Protein AF-F2NUD3-F1 (afdb_monomer_lite)

Organism: Treponema succinifaciens (strain ATCC 33096 / DSM 2489 / 6091) (NCBI:txid869209)

Secondary structure (DSSP, 8-state):
-----------------SEEEE-SSS-EEEEEE-SSTT--EEEEEE-TTEEEESEEEEEE-TTS-EE------SS-EEEEEEE-TTS-EEEEE-SHHHHHHHHHHHHHHHHIIIII-TT--TT-S-TTTTSTTSHHHHHHHHHHHHTTT---HHHHHTSHHHHHHHHHHHH--

pLDDT: mean 72.57, std 17.34, range [24.22, 93.19]

Sequence (173 aa):
MTVVLRMNIEFVVYVAFKGVINDTDDYVILRLEDREADYNLHNVVIAPHSKLRGKFDGAIFKDGTIVKVSAHAPAWVSFKLWRNKKGEVEYRITDIVSRVVDVTCNMIKYIENNIWDKNKDYSKVYLNQNLPGAELESWWESAMKDLKNSLDWKKSFKLENQKQLREKLAKTL

Structure (mmCIF, N/CA/C/O backbone):
data_AF-F2NUD3-F1
#
_entry.id   AF-F2NUD3-F1
#
loop_
_atom_site.group_PDB
_atom_site.id
_atom_site.type_symbol
_atom_site.label_atom_id
_atom_site.label_alt_id
_atom_site.label_comp_id
_atom_site.label_asym_id
_atom_site.label_entity_id
_atom_site.label_seq_id
_atom_site.pdbx_PDB_ins_code
_atom_site.Cartn_x
_atom_site.Cartn_y
_atom_site.Cartn_z
_atom_site.occupancy
_atom_site.B_iso_or_equiv
_atom_site.auth_seq_id
_atom_site.auth_comp_id
_atom_site.auth_asym_id
_atom_site.auth_atom_id
_atom_site.pdbx_PDB_model_num
ATOM 1 N N . MET A 1 1 ? -5.093 -1.596 26.817 1.00 27.14 1 MET A N 1
ATOM 2 C CA . MET A 1 1 ? -5.418 -2.830 26.073 1.00 27.14 1 MET A CA 1
ATOM 3 C C . MET A 1 1 ? -4.300 -3.030 25.065 1.00 27.14 1 MET A C 1
ATOM 5 O O . MET A 1 1 ? -4.164 -2.209 24.169 1.00 27.14 1 MET A O 1
ATOM 9 N N . THR A 1 2 ? -3.419 -3.997 25.304 1.00 24.22 2 THR A N 1
ATOM 10 C CA . THR A 1 2 ? -2.205 -4.212 24.504 1.00 24.22 2 THR A CA 1
ATOM 11 C C . THR A 1 2 ? -2.593 -4.917 23.211 1.00 24.22 2 THR A C 1
ATOM 13 O O . THR A 1 2 ? -3.036 -6.064 23.245 1.00 24.22 2 THR A O 1
ATOM 16 N N . VAL A 1 3 ? -2.496 -4.220 22.079 1.00 28.83 3 VAL A N 1
ATOM 17 C CA . VAL A 1 3 ? -2.691 -4.833 20.762 1.00 28.83 3 VAL A CA 1
ATOM 18 C C . VAL A 1 3 ? -1.429 -5.634 20.461 1.00 28.83 3 VAL A C 1
ATOM 20 O O . VAL A 1 3 ? -0.392 -5.072 20.134 1.00 28.83 3 VAL A O 1
ATOM 23 N N . VAL A 1 4 ? -1.502 -6.952 20.636 1.00 31.88 4 VAL A N 1
ATOM 24 C CA . VAL A 1 4 ? -0.452 -7.871 20.189 1.00 31.88 4 VAL A CA 1
ATOM 25 C C . VAL A 1 4 ? -0.584 -7.988 18.671 1.00 31.88 4 VAL A C 1
ATOM 27 O O . VAL A 1 4 ? -1.408 -8.756 18.172 1.00 31.88 4 VAL A O 1
ATOM 30 N N . LEU A 1 5 ? 0.187 -7.183 17.937 1.00 39.41 5 LEU A N 1
ATOM 31 C CA . LEU A 1 5 ? 0.298 -7.264 16.482 1.00 39.41 5 LEU A CA 1
ATOM 32 C C . LEU A 1 5 ? 0.986 -8.583 16.120 1.00 39.41 5 LEU A C 1
ATOM 34 O O . LEU A 1 5 ? 2.205 -8.708 16.170 1.00 39.41 5 LEU A O 1
ATOM 38 N N . ARG A 1 6 ? 0.203 -9.601 15.758 1.00 39.28 6 ARG A N 1
ATOM 39 C CA . ARG A 1 6 ? 0.742 -10.780 15.074 1.00 39.28 6 ARG A CA 1
ATOM 40 C C . ARG A 1 6 ? 0.977 -10.393 13.615 1.00 39.28 6 ARG A C 1
ATOM 42 O O . ARG A 1 6 ? 0.096 -10.565 12.779 1.00 39.28 6 ARG A O 1
ATOM 49 N N . MET A 1 7 ? 2.144 -9.804 13.355 1.00 46.09 7 MET A N 1
ATOM 50 C CA . MET A 1 7 ? 2.641 -9.426 12.031 1.00 46.09 7 MET A CA 1
ATOM 51 C C . MET A 1 7 ? 2.902 -10.687 11.201 1.00 46.09 7 MET A C 1
ATOM 53 O O . MET A 1 7 ? 4.022 -11.189 11.131 1.00 46.09 7 MET A O 1
ATOM 57 N N . ASN A 1 8 ? 1.845 -11.225 10.599 1.00 44.19 8 ASN A N 1
ATOM 58 C CA . ASN A 1 8 ? 1.951 -12.294 9.622 1.00 44.19 8 ASN A CA 1
ATOM 59 C C . ASN A 1 8 ? 1.666 -11.739 8.227 1.00 44.19 8 ASN A C 1
ATOM 61 O O . ASN A 1 8 ? 0.515 -11.486 7.878 1.00 44.19 8 ASN A O 1
ATOM 65 N N . ILE A 1 9 ? 2.760 -11.631 7.468 1.00 43.78 9 ILE A N 1
ATOM 66 C CA . ILE A 1 9 ? 2.979 -12.046 6.071 1.00 43.78 9 ILE A CA 1
ATOM 67 C C . ILE A 1 9 ? 3.812 -10.981 5.342 1.00 43.78 9 ILE A C 1
ATOM 69 O O . ILE A 1 9 ? 3.352 -9.884 5.038 1.00 43.78 9 ILE A O 1
ATOM 73 N N . GLU A 1 10 ? 5.064 -11.352 5.070 1.00 38.94 10 GLU A N 1
ATOM 74 C CA . GLU A 1 10 ? 6.017 -10.618 4.243 1.00 38.94 10 GLU A CA 1
ATOM 75 C C . GLU A 1 10 ? 5.819 -11.000 2.770 1.00 38.94 10 GLU A C 1
ATOM 77 O O . GLU A 1 10 ? 5.899 -12.173 2.405 1.00 38.94 10 GLU A O 1
ATOM 82 N N . PHE A 1 11 ? 5.627 -10.002 1.910 1.00 33.34 11 PHE A N 1
ATOM 83 C CA . PHE A 1 11 ? 5.899 -10.123 0.481 1.00 33.34 11 PHE A CA 1
ATOM 84 C C . PHE A 1 11 ? 6.871 -9.012 0.093 1.00 33.34 11 PHE A C 1
ATOM 86 O O . PHE A 1 11 ? 6.583 -7.828 0.248 1.00 33.34 11 PHE A O 1
ATOM 93 N N . VAL A 1 12 ? 8.056 -9.408 -0.360 1.00 34.00 12 VAL A N 1
ATOM 94 C CA . VAL A 1 12 ? 9.146 -8.508 -0.748 1.00 34.00 12 VAL A CA 1
ATOM 95 C C . VAL A 1 12 ? 9.088 -8.300 -2.255 1.00 34.00 12 VAL A C 1
ATOM 97 O O . VAL A 1 12 ? 8.836 -9.263 -2.970 1.00 34.00 12 VAL A O 1
ATOM 100 N N . VAL A 1 13 ? 9.311 -7.066 -2.722 1.00 35.38 13 VAL A N 1
ATOM 101 C CA . VAL A 1 13 ? 10.202 -6.660 -3.839 1.00 35.38 13 VAL A CA 1
ATOM 102 C C . VAL A 1 13 ? 10.049 -5.126 -4.034 1.00 35.38 13 VAL A C 1
ATOM 104 O O . VAL A 1 13 ? 9.126 -4.495 -3.523 1.00 35.38 13 VAL A O 1
ATOM 107 N N . TYR A 1 14 ? 11.042 -4.499 -4.660 1.00 34.09 14 TYR A N 1
ATOM 108 C CA . TYR A 1 14 ? 11.277 -3.050 -4.711 1.00 34.09 14 TYR A CA 1
ATOM 109 C C . TYR A 1 14 ? 10.939 -2.447 -6.078 1.00 34.09 14 TYR A C 1
ATOM 111 O O . TYR A 1 14 ? 11.510 -2.947 -7.048 1.00 34.09 14 TYR A O 1
ATOM 119 N N . VAL A 1 15 ? 10.143 -1.371 -6.212 1.00 41.97 15 VAL A N 1
ATOM 120 C CA . VAL A 1 15 ? 10.038 -0.646 -7.502 1.00 41.97 15 VAL A CA 1
ATOM 121 C C . VAL A 1 15 ? 9.584 0.818 -7.427 1.00 41.97 15 VAL A C 1
ATOM 123 O O . VAL A 1 15 ? 8.602 1.152 -6.781 1.00 41.97 15 VAL A O 1
ATOM 126 N N . ALA A 1 16 ? 10.238 1.664 -8.229 1.00 44.19 16 ALA A N 1
ATOM 127 C CA . ALA A 1 16 ? 9.978 3.086 -8.423 1.00 44.19 16 ALA A CA 1
ATOM 128 C C . ALA A 1 16 ? 9.016 3.423 -9.581 1.00 44.19 16 ALA A C 1
ATOM 130 O O . ALA A 1 16 ? 9.494 3.401 -10.703 1.00 44.19 16 ALA A O 1
ATOM 131 N N . PHE A 1 17 ? 7.763 3.877 -9.360 1.00 58.34 17 PHE A N 1
ATOM 132 C CA . PHE A 1 17 ? 6.972 4.607 -10.389 1.00 58.34 17 PHE A CA 1
ATOM 133 C C . PHE A 1 17 ? 5.894 5.569 -9.837 1.00 58.34 17 PHE A C 1
ATOM 135 O O . PHE A 1 17 ? 5.515 5.505 -8.680 1.00 58.34 17 PHE A O 1
ATOM 142 N N . LYS A 1 18 ? 5.432 6.504 -10.687 1.00 63.59 18 LYS A N 1
ATOM 143 C CA . LYS A 1 18 ? 4.920 7.857 -10.360 1.00 63.59 18 LYS A CA 1
ATOM 144 C C . LYS A 1 18 ? 3.554 7.975 -9.644 1.00 63.59 18 LYS A C 1
ATOM 146 O O . LYS A 1 18 ? 3.209 9.088 -9.230 1.00 63.59 18 LYS A O 1
ATOM 151 N N . GLY A 1 19 ? 2.767 6.910 -9.495 1.00 77.75 19 GLY A N 1
ATOM 152 C CA . GLY A 1 19 ? 1.477 6.976 -8.798 1.00 77.75 19 GLY A CA 1
ATOM 153 C C . GLY A 1 19 ? 0.779 5.634 -8.597 1.00 77.75 19 GLY A C 1
ATOM 154 O O . GLY A 1 19 ? 1.167 4.614 -9.163 1.00 77.75 19 GLY A O 1
ATOM 155 N N . VAL A 1 20 ? -0.286 5.651 -7.797 1.00 85.19 20 VAL A N 1
ATOM 156 C CA . VAL A 1 20 ? -1.021 4.464 -7.356 1.00 85.19 20 VAL A CA 1
ATOM 157 C C . VAL A 1 20 ? -2.538 4.672 -7.373 1.00 85.19 20 VAL A C 1
ATOM 159 O O . VAL A 1 20 ? -3.026 5.788 -7.173 1.00 85.19 20 VAL A O 1
ATOM 162 N N . ILE A 1 21 ? -3.282 3.592 -7.615 1.00 87.81 21 ILE A N 1
ATOM 163 C CA . ILE A 1 21 ? -4.745 3.515 -7.548 1.00 87.81 21 ILE A CA 1
ATOM 164 C C . ILE A 1 21 ? -5.131 2.453 -6.514 1.00 87.81 21 ILE A C 1
ATOM 166 O O . ILE A 1 21 ? -4.715 1.298 -6.613 1.00 87.81 21 ILE A O 1
ATOM 170 N N . ASN A 1 22 ? -5.921 2.857 -5.519 1.00 89.69 22 ASN A N 1
ATOM 171 C CA . ASN A 1 22 ? -6.486 1.950 -4.529 1.00 89.69 22 ASN A CA 1
ATOM 172 C C . ASN A 1 22 ? -7.790 1.341 -5.064 1.00 89.69 22 ASN A C 1
ATOM 174 O O . ASN A 1 22 ? -8.848 1.935 -4.889 1.00 89.69 22 ASN A O 1
ATOM 178 N N . ASP A 1 23 ? -7.735 0.154 -5.665 1.00 88.50 23 ASP A N 1
ATOM 179 C CA . ASP A 1 23 ? -8.923 -0.591 -6.122 1.00 88.50 23 ASP A CA 1
ATOM 180 C C . ASP A 1 23 ? -9.577 -1.426 -5.007 1.00 88.50 23 ASP A C 1
ATOM 182 O O . ASP A 1 23 ? -10.490 -2.224 -5.247 1.00 88.50 23 ASP A O 1
ATOM 186 N N . THR A 1 24 ? -9.108 -1.265 -3.772 1.00 87.00 24 THR A N 1
ATOM 187 C CA . THR A 1 24 ? -9.740 -1.854 -2.595 1.00 87.00 24 THR A CA 1
ATOM 188 C C . THR A 1 24 ? -11.071 -1.163 -2.316 1.00 87.00 24 THR A C 1
ATOM 190 O O . THR A 1 24 ? -11.178 0.058 -2.418 1.00 87.00 24 THR A O 1
ATOM 193 N N . ASP A 1 25 ? -12.067 -1.934 -1.876 1.00 89.25 25 ASP A N 1
ATOM 194 C CA . ASP A 1 25 ? -13.390 -1.423 -1.478 1.00 89.25 25 ASP A CA 1
ATOM 195 C C . ASP A 1 25 ? -13.357 -0.729 -0.089 1.00 89.25 25 ASP A C 1
ATOM 197 O O . ASP A 1 25 ? -14.389 -0.415 0.501 1.00 89.25 25 ASP A O 1
ATOM 201 N N . ASP A 1 26 ? -12.156 -0.488 0.443 1.00 90.25 26 ASP A N 1
ATOM 202 C CA . ASP A 1 26 ? -11.865 0.087 1.753 1.00 90.25 26 ASP A CA 1
ATOM 203 C C . ASP A 1 26 ? -10.769 1.161 1.645 1.00 90.25 26 ASP A C 1
ATOM 205 O O . ASP A 1 26 ? -9.998 1.229 0.681 1.00 90.25 26 ASP A O 1
ATOM 209 N N . TYR A 1 27 ? -10.712 2.021 2.664 1.00 91.00 27 TYR A N 1
ATOM 210 C CA . TYR A 1 27 ? -9.576 2.917 2.856 1.00 91.00 27 TYR A CA 1
ATOM 211 C C . TYR A 1 27 ? -8.310 2.086 3.077 1.00 91.00 27 TYR A C 1
ATOM 213 O O . TYR A 1 27 ? -8.372 1.018 3.686 1.00 91.00 27 TYR A O 1
ATOM 221 N N . VAL A 1 28 ? -7.171 2.600 2.621 1.00 89.81 28 VAL A N 1
ATOM 222 C CA . VAL A 1 28 ? -5.846 2.035 2.908 1.00 89.81 28 VAL A CA 1
ATOM 223 C C . VAL A 1 28 ? -4.878 3.142 3.292 1.00 89.81 28 VAL A C 1
ATOM 225 O O . VAL A 1 28 ? -5.076 4.304 2.924 1.00 89.81 28 VAL A O 1
ATOM 228 N N . ILE A 1 29 ? -3.842 2.797 4.049 1.00 89.44 29 ILE A N 1
ATOM 229 C CA . ILE A 1 29 ? -2.698 3.692 4.255 1.00 89.44 29 ILE A CA 1
ATOM 230 C C . ILE A 1 29 ? -1.659 3.305 3.219 1.00 89.44 29 ILE A C 1
ATOM 232 O O . ILE A 1 29 ? -1.288 2.143 3.152 1.00 89.44 29 ILE A O 1
ATOM 236 N N . LEU A 1 30 ? -1.190 4.250 2.421 1.00 87.94 30 LEU A N 1
ATOM 237 C CA . LEU A 1 30 ? -0.092 4.052 1.485 1.00 87.94 30 LEU A CA 1
ATOM 238 C C . LEU A 1 30 ? 1.188 4.607 2.096 1.00 87.94 30 LEU A C 1
ATOM 240 O O . LEU A 1 30 ? 1.161 5.698 2.664 1.00 87.94 30 LEU A O 1
ATOM 244 N N . ARG A 1 31 ? 2.303 3.906 1.914 1.00 87.06 31 ARG A N 1
ATOM 245 C CA . ARG A 1 31 ? 3.641 4.470 2.063 1.00 87.06 31 ARG A CA 1
ATOM 246 C C . ARG A 1 31 ? 4.101 4.949 0.702 1.00 87.06 31 ARG A C 1
ATOM 248 O O . ARG A 1 31 ? 4.254 4.149 -0.222 1.00 87.06 31 ARG A O 1
ATOM 255 N N . LEU A 1 32 ? 4.238 6.262 0.577 1.00 79.62 32 LEU A N 1
ATOM 256 C CA . LEU A 1 32 ? 4.625 6.923 -0.658 1.00 79.62 32 LEU A CA 1
ATOM 257 C C . LEU A 1 32 ? 5.933 7.671 -0.461 1.00 79.62 32 LEU A C 1
ATOM 259 O O . LEU A 1 32 ? 6.067 8.424 0.496 1.00 79.62 32 LEU A O 1
ATOM 263 N N . GLU A 1 33 ? 6.864 7.497 -1.384 1.00 74.94 33 GLU A N 1
ATOM 264 C CA . GLU A 1 33 ? 8.066 8.319 -1.478 1.00 74.94 33 GLU A CA 1
ATOM 265 C C . GLU A 1 33 ? 7.767 9.532 -2.375 1.00 74.94 33 GLU A C 1
ATOM 267 O O . GLU A 1 33 ? 7.185 9.397 -3.467 1.00 74.94 33 GLU A O 1
ATOM 272 N N . ASP A 1 34 ? 8.111 10.728 -1.891 1.00 68.56 34 ASP A N 1
ATOM 273 C CA . ASP A 1 34 ? 8.056 11.942 -2.700 1.00 68.56 34 ASP A CA 1
ATOM 274 C C . ASP A 1 34 ? 9.239 12.029 -3.680 1.00 68.56 34 ASP A C 1
ATOM 276 O O . ASP A 1 34 ? 10.191 11.256 -3.645 1.00 68.56 34 ASP A O 1
ATOM 280 N N . ARG A 1 35 ? 9.137 12.926 -4.663 1.00 60.88 35 ARG A N 1
ATOM 281 C CA . ARG A 1 35 ? 10.157 13.082 -5.714 1.00 60.88 35 ARG A CA 1
ATOM 282 C C . ARG A 1 35 ? 11.237 14.106 -5.332 1.00 60.88 35 ARG A C 1
ATOM 284 O O . ARG A 1 35 ? 12.004 14.516 -6.200 1.00 60.88 35 ARG A O 1
ATOM 291 N N . GLU A 1 36 ? 11.254 14.579 -4.086 1.00 60.28 36 GLU A N 1
ATOM 292 C CA . GLU A 1 36 ? 12.198 15.603 -3.627 1.00 60.28 36 GLU A CA 1
ATOM 293 C C . GLU A 1 36 ? 13.584 14.983 -3.376 1.00 60.28 36 GLU A C 1
ATOM 295 O O . GLU A 1 36 ? 13.724 13.770 -3.220 1.00 60.28 36 GLU A O 1
ATOM 300 N N . ALA A 1 37 ? 14.633 15.813 -3.387 1.00 46.47 37 ALA A N 1
ATOM 301 C CA . ALA A 1 37 ? 16.025 15.358 -3.288 1.00 46.47 37 ALA A CA 1
ATOM 302 C C . ALA A 1 37 ? 16.338 14.598 -1.983 1.00 46.47 37 ALA A C 1
ATOM 304 O O . ALA A 1 37 ? 17.301 13.833 -1.941 1.00 46.47 37 ALA A O 1
ATOM 305 N N . ASP A 1 38 ? 15.500 14.781 -0.962 1.00 57.41 38 ASP A N 1
ATOM 306 C CA . ASP A 1 38 ? 15.677 14.222 0.376 1.00 57.41 38 ASP A CA 1
ATOM 307 C C . ASP A 1 38 ? 14.981 12.861 0.572 1.00 57.41 38 ASP A C 1
ATOM 309 O O . ASP A 1 38 ? 15.079 12.296 1.657 1.00 57.41 38 ASP A O 1
ATOM 313 N N . TYR A 1 39 ? 14.316 12.310 -0.458 1.00 58.09 39 TYR A N 1
ATOM 314 C CA . TYR A 1 39 ? 13.698 10.972 -0.437 1.00 58.09 39 TYR A CA 1
ATOM 315 C C . TYR A 1 39 ? 12.821 10.721 0.808 1.00 58.09 39 TYR A C 1
ATOM 317 O O . TYR A 1 39 ? 13.081 9.813 1.603 1.00 58.09 39 TYR A O 1
ATOM 325 N N . ASN A 1 40 ? 11.761 11.515 0.999 1.00 72.25 40 ASN A N 1
ATOM 326 C CA . ASN A 1 40 ? 10.915 11.386 2.187 1.00 72.25 40 ASN A CA 1
ATOM 327 C C . ASN A 1 40 ? 9.776 10.378 1.974 1.00 72.25 40 ASN A C 1
ATOM 329 O O . ASN A 1 40 ? 9.006 10.469 1.015 1.00 72.25 40 ASN A O 1
ATOM 333 N N . LEU A 1 41 ? 9.639 9.431 2.911 1.00 80.25 41 LEU A N 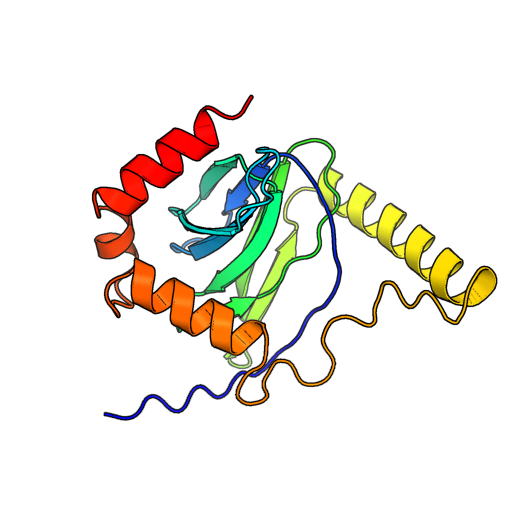1
ATOM 334 C CA . LEU A 1 41 ? 8.525 8.480 2.961 1.00 80.25 41 LEU A CA 1
ATOM 335 C C . LEU A 1 41 ? 7.361 9.063 3.766 1.00 80.25 41 LEU A C 1
ATOM 337 O O . LEU A 1 41 ? 7.528 9.579 4.869 1.00 80.25 41 LEU A O 1
ATOM 341 N N . HIS A 1 42 ? 6.160 8.923 3.224 1.00 86.19 42 HIS A N 1
ATOM 342 C CA . HIS A 1 42 ? 4.939 9.505 3.756 1.00 86.19 42 HIS A CA 1
ATOM 343 C C . HIS A 1 42 ? 3.847 8.452 3.919 1.00 86.19 42 HIS A C 1
ATOM 345 O O . HIS A 1 42 ? 3.587 7.684 2.994 1.00 86.19 42 HIS A O 1
ATOM 351 N N . ASN A 1 43 ? 3.157 8.464 5.064 1.00 90.06 43 ASN A N 1
ATOM 352 C CA . ASN A 1 43 ? 1.979 7.631 5.301 1.00 90.06 43 ASN A CA 1
ATOM 353 C C . ASN A 1 43 ? 0.714 8.407 4.960 1.00 90.06 43 ASN A C 1
ATOM 355 O O . ASN A 1 43 ? 0.369 9.395 5.617 1.00 90.06 43 ASN A O 1
ATOM 359 N N . VAL A 1 44 ? 0.005 7.952 3.935 1.00 91.19 44 VAL A N 1
ATOM 360 C CA . VAL A 1 44 ? -1.139 8.676 3.396 1.00 91.19 44 VAL A CA 1
ATOM 361 C C . VAL A 1 44 ? -2.366 7.798 3.378 1.00 91.19 44 VAL A C 1
ATOM 363 O O . VAL A 1 44 ? -2.391 6.762 2.720 1.00 91.19 44 VAL A O 1
ATOM 366 N N . VAL A 1 45 ? -3.424 8.242 4.048 1.00 91.94 45 VAL A N 1
ATOM 367 C CA . VAL A 1 45 ? -4.724 7.590 3.924 1.00 91.94 45 VAL A CA 1
ATOM 368 C C . VAL A 1 45 ? -5.326 7.946 2.573 1.00 91.94 45 VAL A C 1
ATOM 370 O O . VAL A 1 45 ? -5.524 9.128 2.261 1.00 91.94 45 VAL A O 1
ATOM 373 N N . ILE A 1 46 ? -5.674 6.923 1.801 1.00 91.12 46 ILE A N 1
ATOM 374 C CA . ILE A 1 46 ? -6.368 7.046 0.523 1.00 91.12 46 ILE A CA 1
ATOM 375 C C . ILE A 1 46 ? -7.745 6.385 0.607 1.00 91.12 46 ILE A C 1
ATOM 377 O O . ILE A 1 46 ? -7.938 5.372 1.280 1.00 91.12 46 ILE A O 1
ATOM 381 N N . ALA A 1 47 ? -8.723 6.994 -0.058 1.00 92.81 47 ALA A N 1
ATOM 382 C CA . ALA A 1 47 ? -10.077 6.467 -0.138 1.00 92.81 47 ALA A CA 1
ATOM 383 C C . ALA A 1 47 ? -10.170 5.263 -1.100 1.00 92.81 47 ALA A C 1
ATOM 385 O O . ALA A 1 47 ? -9.283 5.086 -1.944 1.00 92.81 47 ALA A O 1
ATOM 386 N N . PRO A 1 48 ? -11.235 4.445 -0.993 1.00 93.12 48 PRO A N 1
ATOM 387 C CA . PRO A 1 48 ? -11.568 3.443 -2.003 1.00 93.12 48 PRO A CA 1
ATOM 388 C C . PRO A 1 48 ? -11.624 4.052 -3.408 1.00 93.12 48 PRO A C 1
ATOM 390 O O . PRO A 1 48 ? -12.045 5.203 -3.576 1.00 93.12 48 PRO A O 1
ATOM 393 N N . HIS A 1 49 ? -11.199 3.286 -4.409 1.00 90.81 49 HIS A N 1
ATOM 394 C CA . HIS A 1 49 ? -11.232 3.619 -5.843 1.00 90.81 49 HIS A CA 1
ATOM 395 C C . HIS A 1 49 ? -10.635 4.988 -6.196 1.00 90.81 49 HIS A C 1
ATOM 397 O O . HIS A 1 49 ? -11.051 5.653 -7.146 1.00 90.81 49 HIS A O 1
ATOM 403 N N . SER A 1 50 ? -9.668 5.438 -5.398 1.00 90.25 50 SER A N 1
ATOM 404 C CA . SER A 1 50 ? -9.034 6.744 -5.544 1.00 90.25 50 SER A CA 1
ATOM 405 C C . SER A 1 50 ? -7.586 6.597 -5.987 1.00 90.25 50 SER A C 1
ATOM 407 O O . SER A 1 50 ? -6.931 5.592 -5.715 1.00 90.25 50 SER A O 1
ATOM 409 N N . LYS A 1 51 ? -7.078 7.634 -6.656 1.00 88.50 51 LYS A N 1
ATOM 410 C CA . LYS A 1 51 ? -5.703 7.693 -7.158 1.00 88.50 51 LYS A CA 1
ATOM 411 C C . LYS A 1 51 ? -4.879 8.736 -6.414 1.00 88.50 51 LYS A C 1
ATOM 413 O O . LYS A 1 51 ? -5.391 9.807 -6.087 1.00 88.50 51 LYS A O 1
ATOM 418 N N . LEU A 1 52 ? -3.602 8.445 -6.196 1.00 86.12 52 LEU A N 1
ATOM 419 C CA . LEU A 1 52 ? -2.646 9.355 -5.571 1.00 86.12 52 LEU A CA 1
ATOM 420 C C . LEU A 1 52 ? -1.277 9.226 -6.238 1.00 86.12 52 LEU A C 1
ATOM 422 O O . LEU A 1 52 ? -0.834 8.127 -6.554 1.00 86.12 52 LEU A O 1
ATOM 426 N N . ARG A 1 53 ? -0.616 10.355 -6.489 1.00 80.88 53 ARG A N 1
ATOM 427 C CA . ARG A 1 53 ? 0.753 10.363 -7.015 1.00 80.88 53 ARG A CA 1
ATOM 428 C C . ARG A 1 53 ? 1.765 10.168 -5.897 1.00 80.88 53 ARG A C 1
ATOM 430 O O . ARG A 1 53 ? 1.503 10.538 -4.759 1.00 80.88 53 ARG A O 1
ATOM 437 N N . GLY A 1 54 ? 2.913 9.613 -6.252 1.00 72.44 54 GLY A N 1
ATOM 438 C CA . GLY A 1 54 ? 3.960 9.221 -5.317 1.00 72.44 54 GLY A CA 1
ATOM 439 C C . GLY A 1 54 ? 4.473 7.834 -5.665 1.00 72.44 54 GLY A C 1
ATOM 440 O O . GLY A 1 54 ? 3.735 7.020 -6.226 1.00 72.44 54 GLY A O 1
ATOM 441 N N . LYS A 1 55 ? 5.747 7.583 -5.372 1.00 75.94 55 LYS A N 1
ATOM 44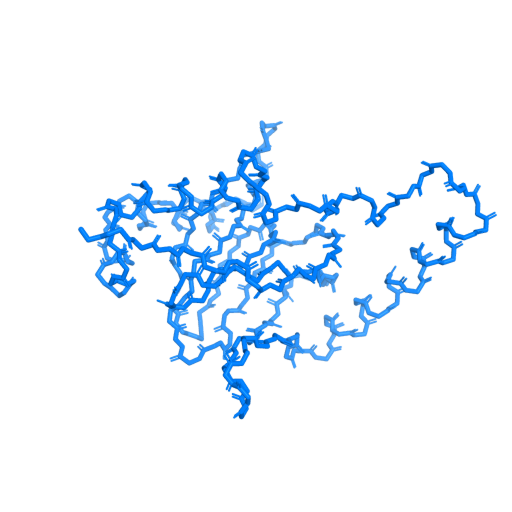2 C CA . LYS A 1 55 ? 6.334 6.258 -5.564 1.00 75.94 55 LYS A CA 1
ATOM 443 C C . LYS A 1 55 ? 5.795 5.328 -4.492 1.00 75.94 55 LYS A C 1
ATOM 445 O O . LYS A 1 55 ? 6.000 5.561 -3.306 1.00 75.94 55 LYS A O 1
ATOM 450 N N . PHE A 1 56 ? 5.048 4.323 -4.919 1.00 76.81 56 PHE A N 1
ATOM 451 C CA . PHE A 1 56 ? 4.372 3.399 -4.023 1.00 76.81 56 PHE A CA 1
ATOM 452 C C . PHE A 1 56 ? 5.346 2.368 -3.453 1.00 76.81 56 PHE A C 1
ATOM 454 O O . PHE A 1 56 ? 5.895 1.575 -4.208 1.00 76.81 56 PHE A O 1
ATOM 461 N N . ASP A 1 57 ? 5.546 2.390 -2.133 1.00 76.44 57 ASP A N 1
ATOM 462 C CA . ASP A 1 57 ? 6.410 1.435 -1.424 1.00 76.44 57 ASP A CA 1
ATOM 463 C C . ASP A 1 57 ? 5.603 0.321 -0.738 1.00 76.44 57 ASP A C 1
ATOM 465 O O . ASP A 1 57 ? 6.066 -0.810 -0.615 1.00 76.44 57 ASP A O 1
ATOM 469 N N . GLY A 1 58 ? 4.363 0.599 -0.329 1.00 80.06 58 GLY A N 1
ATOM 470 C CA . GLY A 1 58 ? 3.481 -0.408 0.254 1.00 80.06 58 GLY A CA 1
ATOM 471 C C . GLY A 1 58 ? 2.181 0.166 0.797 1.00 80.06 58 GLY A C 1
ATOM 472 O O . GLY A 1 58 ? 1.972 1.378 0.811 1.00 80.06 58 GLY A O 1
ATOM 473 N N . ALA A 1 59 ? 1.298 -0.713 1.259 1.00 84.31 59 ALA A N 1
ATOM 474 C CA . ALA A 1 59 ? 0.022 -0.366 1.859 1.00 84.31 59 ALA A CA 1
ATOM 475 C C . ALA A 1 59 ? -0.175 -1.007 3.242 1.00 84.31 59 ALA A C 1
ATOM 477 O O . ALA A 1 59 ? 0.420 -2.025 3.561 1.00 84.31 59 ALA A O 1
ATOM 478 N N . ILE A 1 60 ? -1.058 -0.442 4.055 1.00 85.69 60 ILE A N 1
ATOM 479 C CA . ILE A 1 60 ? -1.604 -1.062 5.263 1.00 85.69 60 ILE A CA 1
ATOM 480 C C . ILE A 1 60 ? -3.100 -1.260 5.007 1.00 85.69 60 ILE A C 1
ATOM 482 O O . ILE A 1 60 ? -3.763 -0.354 4.487 1.00 85.69 60 ILE A O 1
ATOM 486 N N . PHE A 1 61 ? -3.636 -2.422 5.384 1.00 83.81 61 P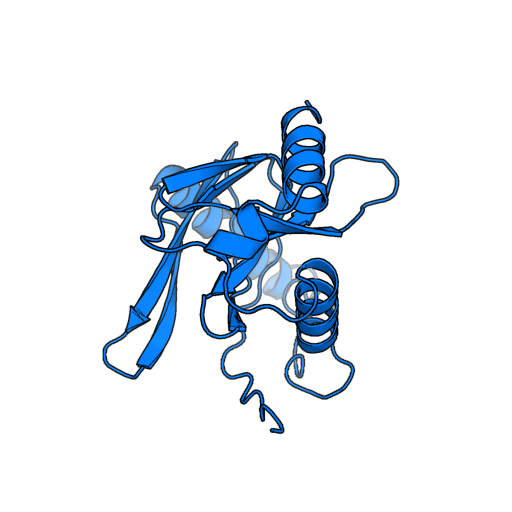HE A N 1
ATOM 487 C CA . PHE A 1 61 ? -5.055 -2.791 5.346 1.00 83.81 61 PHE A CA 1
ATOM 488 C C . PHE A 1 61 ? -5.765 -2.521 6.681 1.00 83.81 61 PHE A C 1
ATOM 490 O O . PHE A 1 61 ? -5.106 -2.435 7.712 1.00 83.81 61 PHE A O 1
ATOM 497 N N . LYS A 1 62 ? -7.095 -2.331 6.672 1.00 78.62 62 LYS A N 1
ATOM 498 C CA . LYS A 1 62 ? -7.889 -1.655 7.734 1.00 78.62 62 LYS A CA 1
ATOM 499 C C . LYS A 1 62 ? -7.747 -2.168 9.164 1.00 78.62 62 LYS A C 1
ATOM 501 O O . LYS A 1 62 ? -8.114 -1.481 10.109 1.00 78.62 62 LYS A O 1
ATOM 506 N N . ASP A 1 63 ? -7.233 -3.371 9.320 1.00 74.88 63 ASP A N 1
ATOM 507 C CA . ASP A 1 63 ? -6.948 -4.015 10.601 1.00 74.88 63 ASP A CA 1
ATOM 508 C C . ASP A 1 63 ? -5.497 -3.816 11.077 1.00 74.88 63 ASP A C 1
ATOM 510 O O . ASP A 1 63 ? -5.103 -4.373 12.098 1.00 74.88 63 ASP A O 1
ATOM 514 N N . GLY A 1 64 ? -4.709 -3.014 10.361 1.00 72.44 64 GLY A N 1
ATOM 515 C CA . GLY A 1 64 ? -3.288 -2.802 10.607 1.00 72.44 64 GLY A CA 1
ATOM 516 C C . GLY A 1 64 ? -2.377 -3.786 9.876 1.00 72.44 64 GLY A C 1
ATOM 517 O O . GLY A 1 64 ? -1.165 -3.692 10.054 1.00 72.44 64 GLY A O 1
ATOM 518 N N . THR A 1 65 ? -2.910 -4.705 9.058 1.00 77.12 65 THR A N 1
ATOM 519 C CA . THR A 1 65 ? -2.065 -5.641 8.301 1.00 77.12 65 THR A CA 1
ATOM 520 C C . THR A 1 65 ? -1.267 -4.884 7.253 1.00 77.12 65 THR A C 1
ATOM 522 O O . THR A 1 65 ? -1.835 -4.274 6.349 1.00 77.12 65 THR A O 1
ATOM 525 N N . ILE A 1 66 ? 0.054 -4.932 7.360 1.00 75.31 66 ILE A N 1
ATOM 526 C CA . ILE A 1 66 ? 0.943 -4.305 6.391 1.00 75.31 66 ILE A CA 1
ATOM 527 C C . ILE A 1 66 ? 1.097 -5.228 5.188 1.00 75.31 66 ILE A C 1
ATOM 529 O O . ILE A 1 66 ? 1.364 -6.416 5.327 1.00 75.31 66 ILE A O 1
ATOM 533 N N . VAL A 1 67 ? 0.944 -4.657 4.004 1.00 71.88 67 VAL A N 1
ATOM 534 C CA . VAL A 1 67 ? 1.116 -5.309 2.717 1.00 71.88 67 VAL A CA 1
ATOM 535 C C . VAL A 1 67 ? 2.081 -4.470 1.898 1.00 71.88 67 VAL A C 1
ATOM 537 O O . VAL A 1 67 ? 1.711 -3.450 1.316 1.00 71.88 67 VAL A O 1
ATOM 540 N N . LYS A 1 68 ? 3.336 -4.899 1.819 1.00 68.88 68 LYS A N 1
ATOM 541 C CA . LYS A 1 68 ? 4.272 -4.296 0.874 1.00 68.88 68 LYS A CA 1
ATOM 542 C C . LYS A 1 68 ? 3.927 -4.794 -0.530 1.00 68.88 68 LYS A C 1
ATOM 544 O O . LYS A 1 68 ? 3.724 -5.988 -0.739 1.00 68.88 68 LYS A O 1
ATOM 549 N N . VAL A 1 69 ? 3.815 -3.876 -1.484 1.00 61.38 69 VAL A N 1
ATOM 550 C CA . VAL A 1 69 ? 3.474 -4.209 -2.869 1.00 61.38 69 VAL A CA 1
ATOM 551 C C . VAL A 1 69 ? 4.601 -3.711 -3.752 1.00 61.38 69 VAL A C 1
ATOM 553 O O . VAL A 1 69 ? 4.752 -2.516 -3.982 1.00 61.38 69 VAL A O 1
ATOM 556 N N . SER A 1 70 ? 5.375 -4.661 -4.262 1.00 62.06 70 SER A N 1
ATOM 557 C CA . SER A 1 70 ? 6.274 -4.427 -5.380 1.00 62.06 70 SER A CA 1
ATOM 558 C C . SER A 1 70 ? 5.466 -4.364 -6.658 1.00 62.06 70 SER A C 1
ATOM 560 O O . SER A 1 70 ? 4.792 -5.340 -6.984 1.00 62.06 70 SER A O 1
ATOM 562 N N . ALA A 1 71 ? 5.544 -3.272 -7.405 1.00 58.59 71 ALA A N 1
ATOM 563 C CA . ALA A 1 71 ? 4.934 -3.240 -8.723 1.00 58.59 71 ALA A CA 1
ATOM 564 C C . ALA A 1 71 ? 5.690 -2.311 -9.667 1.00 58.59 71 ALA A C 1
ATOM 566 O O . ALA A 1 71 ? 5.777 -1.104 -9.436 1.00 58.59 71 ALA A O 1
ATOM 567 N N . HIS A 1 72 ? 6.198 -2.862 -10.770 1.00 63.78 72 HIS A N 1
ATOM 568 C CA . HIS A 1 72 ? 6.633 -2.039 -11.897 1.00 63.78 72 HIS A CA 1
ATOM 569 C C . HIS A 1 72 ? 5.429 -1.614 -12.727 1.00 63.78 72 HIS A C 1
ATOM 571 O O . HIS A 1 72 ? 4.682 -2.452 -13.221 1.00 63.78 72 HIS A O 1
ATOM 577 N N . ALA A 1 73 ? 5.255 -0.306 -12.912 1.00 64.06 73 ALA A N 1
ATOM 578 C CA . ALA A 1 73 ? 4.204 0.238 -13.757 1.00 64.06 73 ALA A CA 1
ATOM 579 C C . ALA A 1 73 ? 4.699 1.445 -14.549 1.00 64.06 73 ALA A C 1
ATOM 581 O O . ALA A 1 73 ? 5.347 2.320 -13.994 1.00 64.06 73 ALA A O 1
ATOM 582 N N . PRO A 1 74 ? 4.327 1.594 -15.823 1.00 64.56 74 PRO A N 1
ATOM 583 C CA . PRO A 1 74 ? 4.818 2.699 -16.643 1.00 64.56 74 PRO A CA 1
ATOM 584 C C . PRO A 1 74 ? 4.371 4.081 -16.133 1.00 64.56 74 PRO A C 1
ATOM 586 O O . PRO A 1 74 ? 5.033 5.083 -16.400 1.00 64.56 74 PRO A O 1
ATOM 589 N N . ALA A 1 75 ? 3.256 4.153 -15.396 1.00 74.31 75 ALA A N 1
ATOM 590 C CA . ALA A 1 75 ? 2.744 5.407 -14.841 1.00 74.31 75 ALA A CA 1
ATOM 591 C C . ALA A 1 75 ? 1.977 5.236 -13.522 1.00 74.31 75 ALA A C 1
ATOM 593 O O . ALA A 1 75 ? 2.220 5.996 -12.585 1.00 74.31 75 ALA A O 1
ATOM 594 N N . TRP A 1 76 ? 1.061 4.266 -13.458 1.00 80.44 76 TRP A N 1
ATOM 595 C CA . TRP A 1 76 ? 0.178 4.028 -12.315 1.00 80.44 76 TRP A CA 1
ATOM 596 C C . TRP A 1 76 ? 0.124 2.545 -11.993 1.00 80.44 76 TRP A C 1
ATOM 598 O O . TRP A 1 76 ? -0.129 1.758 -12.897 1.00 80.44 76 TRP A O 1
ATOM 608 N N . VAL A 1 77 ? 0.295 2.190 -10.723 1.00 80.62 77 VAL A N 1
ATOM 609 C CA . VAL A 1 77 ? 0.015 0.838 -10.229 1.00 80.62 77 VAL A CA 1
ATOM 610 C C . VAL A 1 77 ? -1.408 0.809 -9.692 1.00 80.62 77 VAL A C 1
ATOM 612 O O . VAL A 1 77 ? -1.712 1.531 -8.741 1.00 80.62 77 VAL A O 1
ATOM 615 N N . SER A 1 78 ? -2.270 -0.035 -10.248 1.00 84.50 78 SER A N 1
ATOM 616 C CA . SER A 1 78 ? -3.577 -0.314 -9.641 1.00 84.50 78 SER A CA 1
ATOM 617 C C . SER A 1 78 ? -3.473 -1.582 -8.811 1.00 84.50 78 SER A C 1
ATOM 619 O O . SER A 1 78 ? -3.001 -2.604 -9.310 1.00 84.50 78 SER A O 1
ATOM 621 N N . PHE A 1 79 ? -3.872 -1.531 -7.541 1.00 84.75 79 PHE A N 1
ATOM 622 C CA . PHE A 1 79 ? -3.809 -2.695 -6.661 1.00 84.75 79 PHE A CA 1
ATOM 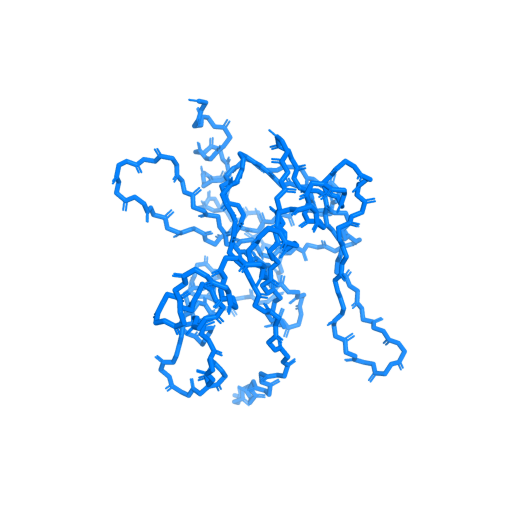623 C C . PHE A 1 79 ? -5.059 -2.826 -5.797 1.00 84.75 79 PHE A C 1
ATOM 625 O O . PHE A 1 79 ? -5.712 -1.839 -5.458 1.00 84.75 79 PHE A O 1
ATOM 632 N N . LYS A 1 80 ? -5.366 -4.063 -5.410 1.00 87.44 80 LYS A N 1
ATOM 633 C CA . LYS A 1 80 ? -6.461 -4.400 -4.501 1.00 87.44 80 LYS A CA 1
ATOM 634 C C . LYS A 1 80 ? -5.942 -5.250 -3.351 1.00 87.44 80 LYS A C 1
ATOM 636 O O . LYS A 1 80 ? -5.180 -6.185 -3.591 1.00 87.44 80 LYS A O 1
ATOM 641 N N . LEU A 1 81 ? -6.391 -4.939 -2.136 1.00 87.00 81 LEU A N 1
ATOM 642 C CA . LEU A 1 81 ? -6.228 -5.770 -0.942 1.00 87.00 81 LEU A CA 1
ATOM 643 C C . LEU A 1 81 ? -7.560 -6.427 -0.586 1.00 87.00 81 LEU A C 1
ATOM 645 O O . LEU A 1 81 ? -8.618 -5.820 -0.743 1.00 87.00 81 LEU A O 1
ATOM 649 N N . TRP A 1 82 ? -7.543 -7.663 -0.102 1.00 87.56 82 TRP A N 1
ATOM 650 C CA . TRP A 1 82 ? -8.745 -8.305 0.434 1.00 87.56 82 TRP A CA 1
ATOM 651 C C . TRP A 1 82 ? -8.376 -9.376 1.447 1.00 87.56 82 TRP A C 1
ATOM 653 O O . TRP A 1 82 ? -7.247 -9.848 1.489 1.00 87.56 82 TRP A O 1
ATOM 663 N N . ARG A 1 83 ? -9.352 -9.793 2.254 1.00 83.38 83 ARG A N 1
ATOM 664 C CA . ARG A 1 83 ? -9.195 -10.942 3.140 1.00 83.38 83 ARG A CA 1
ATOM 665 C C . ARG A 1 83 ? -9.683 -12.199 2.428 1.00 83.38 83 ARG A C 1
ATOM 667 O O . ARG A 1 83 ? -10.829 -12.248 1.980 1.00 83.38 83 ARG A O 1
ATOM 674 N N . ASN A 1 84 ? -8.817 -13.196 2.295 1.00 84.69 84 ASN A N 1
ATOM 675 C CA . ASN A 1 84 ? -9.176 -14.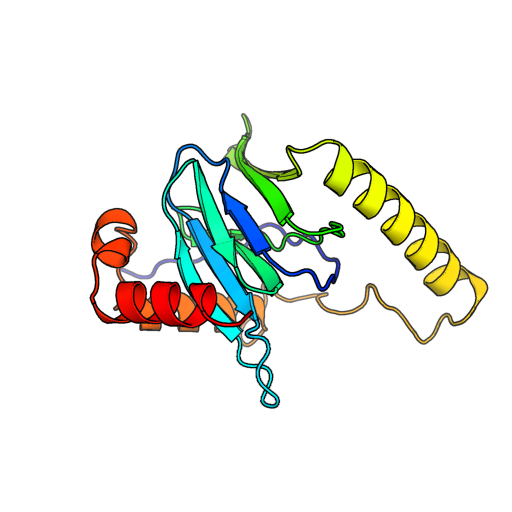472 1.691 1.00 84.69 84 ASN A CA 1
ATOM 676 C C . ASN A 1 84 ? -10.062 -15.304 2.640 1.00 84.69 84 ASN A C 1
ATOM 678 O O . ASN A 1 84 ? -10.300 -14.943 3.796 1.00 84.69 84 ASN A O 1
ATOM 682 N N . LYS A 1 85 ? -10.541 -16.462 2.167 1.00 86.44 85 LYS A N 1
ATOM 683 C CA . LYS A 1 85 ? -11.394 -17.364 2.966 1.00 86.44 85 LYS A CA 1
ATOM 684 C C . LYS A 1 85 ? -10.713 -17.906 4.232 1.00 86.44 85 LYS A C 1
ATOM 686 O O . LYS A 1 85 ? -11.411 -18.355 5.133 1.00 86.44 85 LYS A O 1
ATOM 691 N N . LYS A 1 86 ? -9.379 -17.880 4.296 1.00 83.19 86 LYS A N 1
ATOM 692 C CA . LYS A 1 86 ? -8.582 -18.309 5.455 1.00 83.19 86 LYS A CA 1
ATOM 693 C C . LYS A 1 86 ? -8.348 -17.182 6.461 1.00 83.19 86 LYS A C 1
ATOM 695 O O . LYS A 1 86 ? -7.782 -17.421 7.520 1.00 83.19 86 LYS A O 1
ATOM 700 N N . GLY A 1 87 ? -8.791 -15.964 6.153 1.00 77.38 87 GLY A N 1
ATOM 701 C CA . GLY A 1 87 ? -8.543 -14.808 6.996 1.00 77.38 87 GLY A CA 1
ATOM 702 C C . GLY A 1 87 ? -7.168 -14.180 6.781 1.00 77.38 87 GLY A C 1
ATOM 703 O O . GLY A 1 87 ? -6.742 -13.414 7.631 1.00 77.38 87 GLY A O 1
ATOM 704 N N . GLU A 1 88 ? -6.472 -14.456 5.686 1.00 77.38 88 GLU A N 1
ATOM 705 C CA . GLU A 1 88 ? -5.197 -13.806 5.363 1.00 77.38 88 GLU A CA 1
ATOM 706 C C . GLU A 1 88 ? -5.460 -12.609 4.449 1.00 77.38 88 GLU A C 1
ATOM 708 O O . GLU A 1 88 ? -6.367 -12.655 3.612 1.00 77.38 88 GLU A O 1
ATOM 713 N N . VAL A 1 89 ? -4.701 -11.526 4.618 1.00 78.44 89 VAL A N 1
ATOM 714 C CA . VAL A 1 89 ? -4.767 -10.394 3.690 1.00 78.44 89 VAL A CA 1
ATOM 715 C C . VAL A 1 89 ? -3.950 -10.747 2.453 1.00 78.44 89 VAL A C 1
ATOM 717 O O . VAL A 1 89 ? -2.754 -11.006 2.536 1.00 78.44 89 VAL A O 1
ATOM 720 N N . GLU A 1 90 ? -4.614 -10.766 1.308 1.00 80.88 90 GLU A N 1
ATOM 721 C CA . GLU A 1 90 ? -4.019 -10.958 -0.006 1.00 80.88 90 GLU A CA 1
ATOM 722 C C . GLU A 1 90 ? -3.973 -9.632 -0.761 1.00 80.88 90 GLU A C 1
ATOM 724 O O . GLU A 1 90 ? -4.721 -8.692 -0.467 1.00 80.88 90 GLU A O 1
ATOM 729 N N . TYR A 1 91 ? -3.101 -9.578 -1.767 1.00 82.75 91 TYR A N 1
ATOM 730 C CA . TYR A 1 91 ? -2.986 -8.443 -2.668 1.00 82.75 91 TYR A CA 1
ATOM 731 C C . TYR A 1 91 ? -2.909 -8.889 -4.120 1.00 82.75 91 TYR A C 1
ATOM 733 O O . TYR A 1 91 ? -2.514 -10.013 -4.438 1.00 82.75 91 TYR A O 1
ATOM 741 N N . ARG A 1 92 ? -3.258 -7.972 -5.022 1.00 82.31 92 ARG A N 1
ATOM 742 C CA . ARG A 1 92 ? -3.063 -8.154 -6.459 1.00 82.31 92 ARG A CA 1
ATOM 743 C C . ARG A 1 92 ? -2.973 -6.821 -7.175 1.00 82.31 92 ARG A C 1
ATOM 745 O O . ARG A 1 92 ? -3.781 -5.934 -6.917 1.00 82.31 92 ARG A O 1
ATOM 752 N N . ILE A 1 93 ? -2.061 -6.738 -8.141 1.00 83.00 93 ILE A N 1
ATOM 753 C CA . ILE A 1 93 ? -2.091 -5.702 -9.177 1.00 83.00 93 ILE A CA 1
ATOM 754 C C . ILE A 1 93 ? -3.285 -5.987 -10.092 1.00 83.00 93 ILE A C 1
ATOM 756 O O . ILE A 1 93 ? -3.388 -7.074 -10.672 1.00 83.00 93 ILE A O 1
ATOM 760 N N . THR A 1 94 ? -4.218 -5.051 -10.185 1.00 83.88 94 THR A N 1
ATOM 761 C CA . THR A 1 94 ? -5.498 -5.229 -10.883 1.00 83.88 94 THR A CA 1
ATOM 762 C C . THR A 1 94 ? -5.392 -4.924 -12.372 1.00 83.88 94 THR A C 1
ATOM 764 O O . THR A 1 94 ? -6.046 -5.596 -13.172 1.00 83.88 94 THR A O 1
ATOM 767 N N . ASP A 1 95 ? -4.535 -3.981 -12.768 1.00 82.56 95 ASP A N 1
ATOM 768 C CA . ASP A 1 95 ? -4.389 -3.583 -14.165 1.00 82.56 95 ASP A CA 1
ATOM 769 C C . ASP A 1 95 ? -3.388 -4.464 -14.935 1.00 82.56 95 ASP A C 1
ATOM 771 O O . ASP A 1 95 ? -2.347 -4.886 -14.428 1.00 82.56 95 ASP A O 1
ATOM 775 N N . ILE A 1 96 ? -3.728 -4.792 -16.185 1.00 82.69 96 ILE A N 1
ATOM 776 C CA . ILE A 1 96 ? -2.955 -5.747 -16.989 1.00 82.69 96 ILE A CA 1
ATOM 777 C C . ILE A 1 96 ? -1.577 -5.212 -17.383 1.00 82.69 96 ILE A C 1
ATOM 779 O O . ILE A 1 96 ? -0.631 -5.990 -17.470 1.00 82.69 96 ILE A O 1
ATOM 783 N N . VAL A 1 97 ? -1.456 -3.900 -17.595 1.00 79.00 97 VAL A N 1
ATOM 784 C CA . VAL A 1 97 ? -0.210 -3.272 -18.044 1.00 79.00 97 VAL A CA 1
ATOM 785 C C . VAL A 1 97 ? 0.832 -3.365 -16.937 1.00 79.00 97 VAL A C 1
ATOM 787 O O . VAL A 1 97 ? 1.910 -3.909 -17.164 1.00 79.00 97 VAL A O 1
ATOM 790 N N . SER A 1 98 ? 0.489 -2.932 -15.725 1.00 75.81 98 SER A N 1
ATOM 791 C CA . SER A 1 98 ? 1.346 -3.056 -14.548 1.00 75.81 98 SER A CA 1
ATOM 792 C C . SER A 1 98 ? 1.663 -4.513 -14.245 1.00 75.81 98 SER A C 1
ATOM 794 O O . SER A 1 98 ? 2.804 -4.823 -13.949 1.00 75.81 98 SER A O 1
ATOM 796 N N . ARG A 1 99 ? 0.712 -5.447 -14.399 1.00 79.44 99 ARG A N 1
ATOM 797 C CA . ARG A 1 99 ? 1.010 -6.883 -14.229 1.00 79.44 99 ARG A CA 1
ATOM 798 C C . ARG A 1 99 ? 2.073 -7.387 -15.204 1.00 79.44 99 ARG A C 1
ATOM 800 O O . ARG A 1 99 ? 2.961 -8.123 -14.794 1.00 79.44 99 ARG A O 1
ATOM 807 N N . VAL A 1 100 ? 1.969 -7.042 -16.488 1.00 80.25 100 VAL A N 1
ATOM 808 C CA . VAL A 1 100 ? 2.931 -7.493 -17.509 1.00 80.25 100 VAL A CA 1
ATOM 809 C C . VAL A 1 100 ? 4.307 -6.882 -17.262 1.00 80.25 100 VAL A C 1
ATOM 811 O O . VAL A 1 100 ? 5.313 -7.592 -17.315 1.00 80.25 100 VAL A O 1
ATOM 814 N N . VAL A 1 101 ? 4.356 -5.582 -16.965 1.00 75.94 101 VAL A N 1
ATOM 815 C CA . VAL A 1 101 ? 5.610 -4.881 -16.670 1.00 75.94 101 VAL A CA 1
ATOM 816 C C . VAL A 1 101 ? 6.242 -5.438 -15.394 1.00 75.94 101 VAL A C 1
ATOM 818 O O . VAL A 1 101 ? 7.428 -5.756 -15.398 1.00 75.94 101 VAL A O 1
ATOM 821 N N . ASP A 1 102 ? 5.453 -5.657 -14.344 1.00 75.00 102 ASP A N 1
ATOM 822 C CA . ASP A 1 102 ? 5.923 -6.243 -13.092 1.00 75.00 102 ASP A CA 1
ATOM 823 C C . ASP A 1 102 ? 6.495 -7.653 -13.281 1.00 75.00 102 ASP A C 1
ATOM 825 O O . ASP A 1 102 ? 7.624 -7.913 -12.869 1.00 75.00 102 ASP A O 1
ATOM 829 N N . VAL A 1 103 ? 5.792 -8.541 -13.996 1.00 78.50 103 VAL A N 1
ATOM 830 C CA . VAL A 1 103 ? 6.298 -9.889 -14.323 1.00 78.50 103 VAL A CA 1
ATOM 831 C C . VAL A 1 103 ? 7.613 -9.816 -15.099 1.00 78.50 103 VAL A C 1
ATOM 833 O O . VAL A 1 103 ? 8.559 -10.533 -14.774 1.00 78.50 103 VAL A O 1
ATOM 836 N N . THR A 1 104 ? 7.691 -8.941 -16.102 1.00 74.75 104 THR A N 1
ATOM 837 C CA . THR A 1 104 ? 8.887 -8.793 -16.944 1.00 74.75 104 THR A CA 1
ATOM 838 C C . THR A 1 104 ? 10.082 -8.335 -16.117 1.00 74.75 104 THR A C 1
ATOM 840 O O . THR A 1 104 ? 11.148 -8.949 -16.161 1.00 74.75 104 THR A O 1
ATOM 843 N N . CYS A 1 105 ? 9.906 -7.292 -15.311 1.00 72.31 105 CYS A N 1
ATOM 844 C CA . CYS A 1 105 ? 10.975 -6.772 -14.478 1.00 72.31 105 CYS A CA 1
ATOM 845 C C . CYS A 1 105 ? 11.365 -7.735 -13.346 1.00 72.31 105 CYS A C 1
ATOM 847 O O . CYS A 1 105 ? 12.542 -7.822 -13.007 1.00 72.31 105 CYS A O 1
ATOM 849 N N . ASN A 1 106 ? 10.418 -8.484 -12.774 1.00 71.50 106 ASN A N 1
ATOM 850 C CA . ASN A 1 106 ? 10.724 -9.516 -11.781 1.00 71.50 106 ASN A CA 1
ATOM 851 C C . ASN A 1 106 ? 11.532 -10.665 -12.394 1.00 71.50 106 ASN A C 1
ATOM 853 O O . ASN A 1 106 ? 12.470 -11.155 -11.768 1.00 71.50 106 ASN A O 1
ATOM 857 N N . MET A 1 107 ? 11.228 -11.056 -13.634 1.00 72.06 107 MET A N 1
ATOM 858 C CA . MET A 1 107 ? 12.012 -12.049 -14.368 1.00 72.06 107 MET A CA 1
ATOM 859 C C . MET A 1 107 ? 13.438 -11.554 -14.646 1.00 72.06 107 MET A C 1
ATOM 861 O O . MET A 1 107 ? 14.390 -12.299 -14.426 1.00 72.06 107 MET A O 1
ATOM 865 N N . ILE A 1 108 ? 13.597 -10.292 -15.062 1.00 70.88 108 ILE A N 1
ATOM 866 C CA . ILE A 1 108 ? 14.918 -9.669 -15.252 1.00 70.88 108 ILE A CA 1
ATOM 867 C C . ILE A 1 108 ? 15.707 -9.685 -13.938 1.00 70.88 108 ILE A C 1
ATOM 869 O O . ILE A 1 108 ? 16.823 -10.191 -13.909 1.00 70.88 108 ILE A O 1
ATOM 873 N N . LYS A 1 109 ? 15.107 -9.238 -12.829 1.00 65.56 109 LYS A N 1
ATOM 874 C CA . LYS A 1 109 ? 15.756 -9.256 -11.508 1.00 65.56 109 LYS A CA 1
ATOM 875 C C . LYS A 1 109 ? 16.169 -10.653 -11.071 1.00 65.56 109 LYS A C 1
ATOM 877 O O . LYS A 1 109 ? 17.249 -10.834 -10.522 1.00 65.56 109 LYS A O 1
ATOM 882 N N . TYR A 1 110 ? 15.306 -11.642 -11.290 1.00 67.38 110 TYR A N 1
ATOM 883 C CA . TYR A 1 110 ? 15.621 -13.027 -10.965 1.00 67.38 110 TYR A CA 1
ATOM 884 C C . TYR A 1 110 ? 16.857 -13.505 -11.737 1.00 67.38 110 TYR A C 1
ATOM 886 O O . TYR A 1 110 ? 17.739 -14.133 -11.153 1.00 67.38 110 TYR A O 1
ATOM 894 N N . ILE A 1 111 ? 16.950 -13.174 -13.026 1.00 67.19 111 ILE A N 1
ATOM 895 C CA . ILE A 1 111 ? 18.116 -13.471 -13.867 1.00 67.19 111 ILE A CA 1
ATOM 896 C C . ILE A 1 111 ? 19.361 -12.751 -13.323 1.00 67.19 111 ILE A C 1
ATOM 898 O O . ILE A 1 111 ? 20.381 -13.399 -13.100 1.00 67.19 111 ILE A O 1
ATOM 902 N N . GLU A 1 112 ? 19.271 -11.451 -13.036 1.00 65.12 112 GLU A N 1
ATOM 903 C CA . GLU A 1 112 ? 20.384 -10.644 -12.512 1.00 65.12 112 GLU A CA 1
ATOM 904 C C . GLU A 1 112 ? 20.919 -11.178 -11.171 1.00 65.12 112 GLU A C 1
ATOM 906 O O . GLU A 1 112 ? 22.125 -11.410 -11.043 1.00 65.12 112 GLU A O 1
ATOM 911 N N . ASN A 1 113 ? 20.026 -11.455 -10.211 1.00 63.34 113 ASN A N 1
ATOM 912 C CA . ASN A 1 113 ? 20.359 -11.987 -8.882 1.00 63.34 113 ASN A CA 1
ATOM 913 C C . ASN A 1 113 ? 21.059 -13.352 -8.948 1.00 63.34 113 ASN A C 1
ATOM 915 O O . ASN A 1 113 ? 21.941 -13.647 -8.144 1.00 63.34 113 ASN A O 1
ATOM 919 N N . ASN A 1 114 ? 20.639 -14.222 -9.872 1.00 63.69 114 ASN A N 1
ATOM 920 C CA . ASN A 1 114 ? 21.140 -15.596 -9.923 1.00 63.69 114 ASN A CA 1
ATOM 921 C C . ASN A 1 114 ? 22.372 -15.763 -10.820 1.00 63.69 114 ASN A C 1
ATOM 923 O O . ASN A 1 114 ? 23.158 -16.685 -10.588 1.00 63.69 114 ASN A O 1
ATOM 927 N N . ILE A 1 115 ? 22.543 -14.909 -11.837 1.00 62.44 115 ILE A N 1
ATOM 928 C CA . ILE A 1 115 ? 23.541 -15.114 -12.898 1.00 62.44 115 ILE A CA 1
ATOM 929 C C . ILE A 1 115 ? 24.668 -14.076 -12.855 1.00 62.44 115 ILE A C 1
ATOM 931 O O . ILE A 1 115 ? 25.809 -14.442 -13.133 1.00 62.44 115 ILE A O 1
ATOM 935 N N . TRP A 1 116 ? 24.402 -12.812 -12.506 1.00 55.88 116 TRP A N 1
ATOM 936 C CA . TRP A 1 116 ? 25.393 -11.737 -12.679 1.00 55.88 116 TRP A CA 1
ATOM 937 C C . TRP A 1 116 ? 26.066 -11.268 -11.391 1.00 55.88 116 TRP A C 1
ATOM 939 O O . TRP A 1 116 ? 27.243 -10.918 -11.445 1.00 55.88 116 TRP A O 1
ATOM 949 N N . ASP A 1 117 ? 25.397 -11.310 -10.237 1.00 56.09 117 ASP A N 1
ATOM 950 C CA . ASP A 1 117 ? 26.041 -10.979 -8.960 1.00 56.09 117 ASP A CA 1
ATOM 951 C C . ASP A 1 117 ? 25.291 -11.594 -7.766 1.00 56.09 117 ASP A C 1
ATOM 953 O O . ASP A 1 117 ? 24.335 -11.022 -7.249 1.00 56.09 117 ASP A O 1
ATOM 957 N N . LYS A 1 118 ? 25.759 -12.754 -7.278 1.00 52.84 118 LYS A N 1
ATOM 958 C CA . LYS A 1 118 ? 25.186 -13.434 -6.097 1.00 52.84 118 LYS A CA 1
ATOM 959 C C . LYS A 1 118 ? 25.304 -12.620 -4.797 1.00 52.84 118 LYS A C 1
ATOM 961 O O . LYS A 1 118 ? 24.676 -12.984 -3.802 1.00 52.84 118 LYS A O 1
ATOM 966 N N . ASN A 1 119 ? 26.119 -11.559 -4.779 1.00 51.59 119 ASN A N 1
ATOM 967 C CA . ASN A 1 119 ? 26.274 -10.668 -3.628 1.00 51.59 119 ASN A CA 1
ATOM 968 C C . ASN A 1 119 ? 25.344 -9.450 -3.703 1.00 51.59 119 ASN A C 1
ATOM 970 O O . ASN A 1 119 ? 25.010 -8.885 -2.660 1.00 51.59 119 ASN A O 1
ATOM 974 N N . LYS A 1 120 ? 24.872 -9.074 -4.897 1.00 47.00 120 LYS A N 1
ATOM 975 C CA . LYS A 1 120 ? 23.753 -8.140 -5.068 1.00 47.00 120 LYS A CA 1
ATOM 976 C C . LYS A 1 120 ? 22.457 -8.913 -5.022 1.00 47.00 120 LYS A C 1
ATOM 978 O O . LYS A 1 120 ? 21.808 -9.184 -6.021 1.00 47.00 120 LYS A O 1
ATOM 983 N N . ASP A 1 121 ? 22.077 -9.263 -3.813 1.00 44.09 121 ASP A N 1
ATOM 984 C CA . ASP A 1 121 ? 20.759 -9.803 -3.583 1.00 44.09 121 ASP A CA 1
ATOM 985 C C . ASP A 1 121 ? 19.763 -8.634 -3.529 1.00 44.09 121 ASP A C 1
ATOM 987 O O . ASP A 1 121 ? 19.494 -8.048 -2.479 1.00 44.09 121 ASP A O 1
ATOM 991 N N . TYR A 1 122 ? 19.215 -8.280 -4.696 1.00 46.72 122 TYR A N 1
ATOM 992 C CA . TYR A 1 122 ? 18.141 -7.289 -4.812 1.00 46.72 122 TYR A CA 1
ATOM 993 C C . TYR A 1 122 ? 16.827 -7.763 -4.148 1.00 46.72 122 TYR A C 1
ATOM 995 O O . TYR A 1 122 ? 15.864 -6.998 -4.076 1.00 46.72 122 TYR A O 1
ATOM 1003 N N . SER A 1 123 ? 16.776 -9.015 -3.668 1.00 40.78 123 SER A N 1
ATOM 1004 C CA . SER A 1 123 ? 15.701 -9.603 -2.856 1.00 40.78 123 SER A CA 1
ATOM 1005 C C . SER A 1 123 ? 15.979 -9.595 -1.341 1.00 40.78 123 SER A C 1
ATOM 1007 O O . SER A 1 123 ? 15.077 -9.930 -0.578 1.00 40.78 123 SER A O 1
ATOM 1009 N N . LYS A 1 124 ? 17.173 -9.184 -0.875 1.00 39.53 124 LYS A N 1
ATOM 1010 C CA . LYS A 1 124 ? 17.615 -9.324 0.533 1.00 39.53 124 LYS A CA 1
ATOM 1011 C C . LYS A 1 124 ? 17.240 -8.208 1.485 1.00 39.53 124 LYS A C 1
ATOM 1013 O O . LYS A 1 124 ? 17.765 -8.156 2.597 1.00 39.53 124 LYS A O 1
ATOM 1018 N N . VAL A 1 125 ? 16.350 -7.314 1.104 1.00 45.31 125 VAL A N 1
ATOM 1019 C CA . VAL A 1 125 ? 15.762 -6.442 2.110 1.00 45.31 125 VAL A CA 1
ATOM 1020 C C . VAL A 1 125 ? 14.597 -7.250 2.658 1.00 45.31 125 VAL A C 1
ATOM 1022 O O . VAL A 1 125 ? 13.705 -7.570 1.883 1.00 45.31 125 VAL A O 1
ATOM 1025 N N . TYR A 1 126 ? 14.641 -7.622 3.943 1.00 50.62 126 TYR A N 1
ATOM 1026 C CA . TYR A 1 126 ? 13.479 -8.024 4.753 1.00 50.62 126 TYR A CA 1
ATOM 1027 C C . TYR A 1 126 ? 13.321 -9.467 5.257 1.00 50.62 126 TYR A C 1
ATOM 1029 O O . TYR A 1 126 ? 12.231 -9.810 5.688 1.00 50.62 126 TYR A O 1
ATOM 1037 N N . LEU A 1 127 ? 14.368 -10.291 5.359 1.00 43.88 127 LEU A N 1
ATOM 1038 C CA . LEU A 1 127 ? 14.302 -11.364 6.367 1.00 43.88 127 LEU A CA 1
ATOM 1039 C C . LEU A 1 127 ? 14.120 -10.709 7.751 1.00 43.88 127 LEU A C 1
ATOM 1041 O O . LEU A 1 127 ? 14.855 -9.769 8.068 1.00 43.88 127 LEU A O 1
ATOM 1045 N N . ASN A 1 128 ? 13.181 -11.211 8.561 1.00 48.59 128 ASN A N 1
ATOM 1046 C CA . ASN A 1 128 ? 12.947 -10.797 9.951 1.00 48.59 128 ASN A CA 1
ATOM 1047 C C . ASN A 1 128 ? 12.337 -9.390 10.152 1.00 48.59 128 ASN A C 1
ATOM 1049 O O . ASN A 1 128 ? 12.605 -8.753 11.171 1.00 48.59 128 ASN A O 1
ATOM 1053 N N . GLN A 1 129 ? 11.524 -8.863 9.231 1.00 56.69 129 GLN A N 1
ATOM 1054 C CA . GLN A 1 129 ? 10.921 -7.532 9.424 1.00 56.69 129 GLN A CA 1
ATOM 1055 C C . GLN A 1 129 ? 9.715 -7.487 10.340 1.00 56.69 129 GLN A C 1
ATOM 1057 O O . GLN A 1 129 ? 9.274 -6.417 10.750 1.00 56.69 129 GLN A O 1
ATOM 1062 N N . ASN A 1 130 ? 9.173 -8.646 10.661 1.00 52.97 130 ASN A N 1
ATOM 1063 C CA . ASN A 1 130 ? 8.214 -8.794 11.738 1.00 52.97 130 ASN A CA 1
ATOM 1064 C C . ASN A 1 130 ? 8.870 -8.825 13.131 1.00 52.97 130 ASN A C 1
ATOM 1066 O O . ASN A 1 130 ? 8.149 -8.975 14.117 1.00 52.97 130 ASN A O 1
ATOM 1070 N N . LEU A 1 131 ? 10.206 -8.726 13.232 1.00 55.94 131 LEU A N 1
ATOM 1071 C CA . LEU A 1 131 ? 10.890 -8.646 14.521 1.00 55.94 131 LEU A CA 1
ATOM 1072 C C . LEU A 1 131 ? 10.820 -7.236 15.127 1.00 55.94 131 LEU A C 1
ATOM 1074 O O . LEU A 1 131 ? 10.785 -6.251 14.386 1.00 55.94 131 LEU A O 1
ATOM 1078 N N . PRO A 1 132 ? 10.896 -7.138 16.468 1.00 55.31 132 PRO A N 1
ATOM 1079 C CA . PRO A 1 132 ? 10.989 -5.863 17.158 1.00 55.31 132 PRO A CA 1
ATOM 1080 C C . PRO A 1 132 ? 12.145 -4.984 16.652 1.00 55.31 132 PRO A C 1
ATOM 1082 O O . PRO A 1 132 ? 13.281 -5.450 16.541 1.00 55.31 132 PRO A O 1
ATOM 1085 N N . GLY A 1 133 ? 11.871 -3.710 16.379 1.00 61.97 133 GLY A N 1
ATOM 1086 C CA . GLY A 1 133 ? 12.816 -2.717 15.867 1.00 61.97 133 GLY A CA 1
ATOM 1087 C C . GLY A 1 133 ? 13.057 -2.774 14.356 1.00 61.97 133 GLY A C 1
ATOM 1088 O O . GLY A 1 133 ? 13.906 -2.036 13.854 1.00 61.97 133 GLY A O 1
ATOM 1089 N N . ALA A 1 134 ? 12.347 -3.632 13.621 1.00 67.06 134 ALA A N 1
ATOM 1090 C CA . ALA A 1 134 ? 12.508 -3.742 12.179 1.00 67.06 134 ALA A CA 1
ATOM 1091 C C . ALA A 1 134 ? 11.703 -2.683 11.391 1.00 67.06 134 ALA A C 1
ATOM 1093 O O . ALA A 1 134 ? 10.900 -1.918 11.933 1.00 67.06 134 ALA A O 1
ATOM 1094 N N . GLU A 1 135 ? 11.922 -2.606 10.076 1.00 71.31 135 GLU A N 1
ATOM 1095 C CA . GLU A 1 135 ? 11.351 -1.562 9.217 1.00 71.31 135 GLU A CA 1
ATOM 1096 C C . GLU A 1 135 ? 9.817 -1.624 9.154 1.00 71.31 135 GLU A C 1
ATOM 1098 O O . GLU A 1 135 ? 9.166 -0.582 9.134 1.00 71.31 135 GLU A O 1
ATOM 1103 N N . LEU A 1 136 ? 9.211 -2.819 9.159 1.00 74.19 136 LEU A N 1
ATOM 1104 C CA . LEU A 1 136 ? 7.747 -2.936 9.116 1.00 74.19 136 LEU A CA 1
ATOM 1105 C C . LEU A 1 136 ? 7.090 -2.486 10.427 1.00 74.19 136 LEU A C 1
ATOM 1107 O O . LEU A 1 136 ? 6.053 -1.827 10.384 1.00 74.19 136 LEU A O 1
ATOM 1111 N N . GLU A 1 137 ? 7.683 -2.804 11.579 1.00 73.06 137 GLU A N 1
ATOM 1112 C CA . GLU A 1 137 ? 7.166 -2.332 12.868 1.00 73.06 137 GLU A CA 1
ATOM 1113 C C . GLU A 1 137 ? 7.303 -0.809 12.973 1.00 73.06 137 GLU A C 1
ATOM 1115 O O . GLU A 1 137 ? 6.317 -0.119 13.226 1.00 73.06 137 GLU A O 1
ATOM 1120 N N . SER A 1 138 ? 8.486 -0.267 12.670 1.00 78.94 138 SER A N 1
ATOM 1121 C CA . SER A 1 138 ? 8.712 1.186 12.688 1.00 78.94 138 SER A CA 1
ATOM 1122 C C . SER A 1 138 ? 7.833 1.940 11.681 1.00 78.94 138 SER A C 1
ATOM 1124 O O . SER A 1 138 ? 7.354 3.039 11.976 1.00 78.94 138 SER A O 1
ATOM 1126 N N . TRP A 1 139 ? 7.545 1.351 10.514 1.00 82.88 139 TRP A N 1
ATOM 1127 C CA . TRP A 1 139 ? 6.562 1.899 9.581 1.00 82.88 139 TRP A CA 1
ATOM 1128 C C . TRP A 1 139 ? 5.166 1.929 10.205 1.00 82.88 139 TRP A C 1
ATOM 1130 O O . TRP A 1 139 ? 4.520 2.980 10.188 1.00 82.88 139 TRP A O 1
ATOM 1140 N N . TRP A 1 140 ? 4.705 0.823 10.791 1.00 82.44 140 TRP A N 1
ATOM 1141 C CA . TRP A 1 140 ? 3.397 0.782 11.440 1.00 82.44 140 TRP A CA 1
ATOM 1142 C C . TRP A 1 140 ? 3.282 1.827 12.551 1.00 82.44 140 TRP A C 1
ATOM 1144 O O . TRP A 1 140 ? 2.316 2.589 12.577 1.00 82.44 140 TRP A O 1
ATOM 1154 N N . GLU A 1 141 ? 4.284 1.927 13.423 1.00 84.69 141 GLU A N 1
ATOM 1155 C CA . GLU A 1 141 ? 4.321 2.918 14.500 1.00 84.69 141 GLU A CA 1
ATOM 1156 C C . GLU A 1 141 ? 4.269 4.352 13.963 1.00 84.69 141 GLU A C 1
ATOM 1158 O O . GLU A 1 141 ? 3.480 5.172 14.444 1.00 84.69 141 GLU A O 1
ATOM 1163 N N . SER A 1 142 ? 5.057 4.655 12.926 1.00 87.12 142 SER A N 1
ATOM 1164 C CA . SER A 1 142 ? 5.028 5.957 12.257 1.00 87.12 142 SER A CA 1
ATOM 1165 C C . SER A 1 142 ? 3.653 6.250 11.662 1.00 87.12 142 SER A C 1
ATOM 1167 O O . SER A 1 142 ? 3.130 7.351 11.839 1.00 87.12 142 SER A O 1
ATOM 1169 N N . ALA A 1 143 ? 3.045 5.273 10.987 1.00 85.44 143 ALA A N 1
ATOM 1170 C CA . ALA A 1 143 ? 1.720 5.423 10.405 1.00 85.44 143 ALA A CA 1
ATOM 1171 C C . ALA A 1 143 ? 0.683 5.689 11.500 1.00 85.44 143 ALA A C 1
ATOM 1173 O O . ALA A 1 143 ? -0.104 6.626 11.395 1.00 85.44 143 ALA A O 1
ATOM 1174 N N . MET A 1 144 ? 0.713 4.943 12.602 1.00 87.44 144 MET A N 1
ATOM 1175 C CA . MET A 1 144 ? -0.203 5.172 13.715 1.00 87.44 144 MET A CA 1
ATOM 1176 C C . MET A 1 144 ? 0.002 6.541 14.361 1.00 87.44 144 MET A C 1
ATOM 1178 O O . MET A 1 144 ? -0.986 7.216 14.658 1.00 87.44 144 MET A O 1
ATOM 1182 N N . LYS A 1 145 ? 1.245 7.012 14.500 1.00 88.19 145 LYS A N 1
ATOM 1183 C CA . LYS A 1 145 ? 1.544 8.367 14.980 1.00 88.19 145 LYS A CA 1
ATOM 1184 C C . LYS A 1 145 ? 0.917 9.439 14.081 1.00 88.19 145 LYS A C 1
ATOM 1186 O O . LYS A 1 145 ? 0.242 10.333 14.598 1.00 88.19 145 LYS A O 1
ATOM 1191 N N . ASP A 1 146 ? 1.053 9.314 12.760 1.00 85.25 146 ASP A N 1
ATOM 1192 C CA . ASP A 1 146 ? 0.458 10.241 11.780 1.00 85.25 146 ASP A CA 1
ATOM 1193 C C . ASP A 1 146 ? -1.077 10.279 11.864 1.00 85.25 146 ASP A C 1
ATOM 1195 O O . ASP A 1 146 ? -1.709 11.316 11.623 1.00 85.25 146 ASP A O 1
ATOM 1199 N N . LEU A 1 147 ? -1.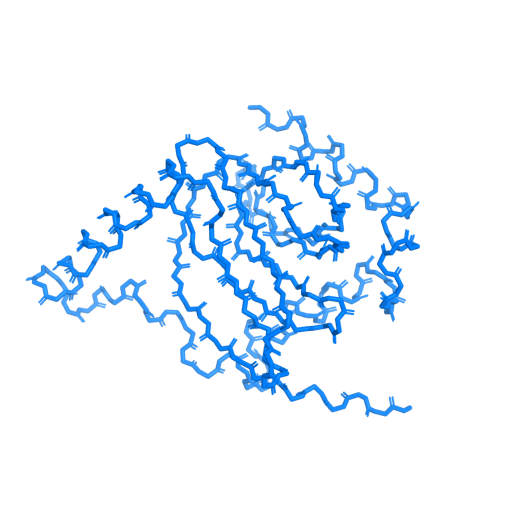678 9.153 12.260 1.00 84.12 147 LEU A N 1
ATOM 1200 C CA . LEU A 1 147 ? -3.117 8.985 12.458 1.00 84.12 147 LEU A CA 1
ATOM 1201 C C . LEU A 1 147 ? -3.580 9.250 13.898 1.00 84.12 147 LEU A C 1
ATOM 1203 O O . LEU A 1 147 ? -4.735 8.966 14.222 1.00 84.12 147 LEU A O 1
ATOM 1207 N N . LYS A 1 148 ? -2.716 9.783 14.774 1.00 86.12 148 LYS A N 1
ATOM 1208 C CA . LYS A 1 148 ? -3.011 10.009 16.203 1.00 86.12 148 LYS A CA 1
ATOM 1209 C C . LYS A 1 148 ? -3.523 8.744 16.910 1.00 86.12 148 LYS A C 1
ATOM 1211 O O . LYS A 1 148 ? -4.442 8.804 17.724 1.00 86.12 148 LYS A O 1
ATOM 1216 N N . ASN A 1 149 ? -2.942 7.598 16.568 1.00 82.69 149 ASN A N 1
ATOM 1217 C CA . ASN A 1 149 ? -3.288 6.262 17.050 1.00 82.69 149 ASN A CA 1
ATOM 1218 C C . ASN A 1 149 ? -4.728 5.804 16.725 1.00 82.69 149 ASN A C 1
ATOM 1220 O O . ASN A 1 149 ? -5.255 4.904 17.377 1.00 82.69 149 ASN A O 1
ATOM 1224 N N . SER A 1 150 ? -5.373 6.393 15.709 1.00 81.62 150 SER A N 1
ATOM 1225 C CA . SER A 1 150 ? -6.724 6.020 15.268 1.00 81.62 150 SER A CA 1
ATOM 1226 C C . SER A 1 150 ? -6.707 5.009 14.119 1.00 81.62 150 SER A C 1
ATOM 1228 O O . SER A 1 150 ? -6.218 5.305 13.028 1.00 81.62 150 SER A O 1
ATOM 1230 N N . LEU A 1 151 ? -7.357 3.858 14.326 1.00 80.12 151 LEU A N 1
ATOM 1231 C CA . LEU A 1 151 ? -7.681 2.895 13.262 1.00 80.12 151 LEU A CA 1
ATOM 1232 C C . LEU A 1 151 ? -8.977 3.241 12.498 1.00 80.12 151 LEU A C 1
ATOM 1234 O O . LEU A 1 151 ? -9.349 2.539 11.564 1.00 80.12 151 LEU A O 1
ATOM 1238 N N . ASP A 1 152 ? -9.671 4.336 12.836 1.00 88.88 152 ASP A N 1
ATOM 1239 C CA . ASP A 1 152 ? -10.797 4.828 12.029 1.00 88.88 152 ASP A CA 1
ATOM 1240 C C . ASP A 1 152 ? -10.270 5.624 10.833 1.00 88.88 152 ASP A C 1
ATOM 1242 O O . ASP A 1 152 ? -10.157 6.852 10.856 1.00 88.88 152 ASP A O 1
ATOM 1246 N N . TRP A 1 153 ? -9.913 4.906 9.774 1.00 89.06 153 TRP A N 1
ATOM 1247 C CA . TRP A 1 153 ? -9.230 5.487 8.621 1.00 89.06 153 TRP A CA 1
ATOM 1248 C C . TRP A 1 153 ? -10.088 6.472 7.847 1.00 89.06 153 TRP A C 1
ATOM 1250 O O . TRP A 1 153 ? -9.568 7.433 7.290 1.00 89.06 153 TRP A O 1
ATOM 1260 N N . LYS A 1 154 ? -11.413 6.311 7.873 1.00 92.06 154 LYS A N 1
ATOM 1261 C CA . LYS A 1 154 ? -12.330 7.283 7.275 1.00 92.06 154 LYS A CA 1
ATOM 1262 C C . LYS A 1 154 ? -12.288 8.616 8.020 1.00 92.06 154 LYS A C 1
ATOM 1264 O O . LYS A 1 154 ? -12.346 9.668 7.380 1.00 92.06 154 LYS A O 1
ATOM 1269 N N . LYS A 1 155 ? -12.184 8.603 9.354 1.00 91.94 155 LYS A N 1
ATOM 1270 C CA . LYS A 1 155 ? -11.932 9.826 10.133 1.00 91.94 155 LYS A CA 1
ATOM 1271 C C . LYS A 1 155 ? -10.529 10.357 9.880 1.00 91.94 155 LYS A C 1
ATOM 1273 O O . LYS A 1 155 ? -10.391 11.548 9.614 1.00 91.94 155 LYS A O 1
ATOM 1278 N N . SER A 1 156 ? -9.518 9.492 9.889 1.00 91.50 156 SER A N 1
ATOM 1279 C CA . SER A 1 156 ? -8.130 9.909 9.682 1.00 91.50 156 SER A CA 1
ATOM 1280 C C . SER A 1 156 ? -7.902 10.523 8.295 1.00 91.50 156 SER A C 1
ATOM 1282 O O . SER A 1 156 ? -7.183 11.508 8.165 1.00 91.50 156 SER A O 1
ATOM 1284 N N . PHE A 1 157 ? -8.604 10.037 7.266 1.00 92.00 157 PHE A N 1
ATOM 1285 C CA . PHE A 1 157 ? -8.620 10.628 5.928 1.00 92.00 157 PHE A CA 1
ATOM 1286 C C . PHE A 1 157 ? -9.038 12.104 5.944 1.00 92.00 157 PHE A C 1
ATOM 1288 O O . PHE A 1 157 ? -8.509 12.897 5.168 1.00 92.00 157 PHE A O 1
ATOM 1295 N N . LYS A 1 158 ? -9.968 12.485 6.827 1.00 93.00 158 LYS A N 1
ATOM 1296 C CA . LYS A 1 158 ? -10.483 13.856 6.950 1.00 93.00 158 LYS A CA 1
ATOM 1297 C C . LYS A 1 158 ? -9.580 14.779 7.772 1.00 93.00 158 LYS A C 1
ATOM 1299 O O . LYS A 1 158 ? -9.894 15.962 7.869 1.00 93.00 158 LYS A O 1
ATOM 1304 N N . LEU A 1 159 ? -8.509 14.270 8.384 1.00 93.19 159 LEU A N 1
ATOM 1305 C CA . LEU A 1 159 ? -7.580 15.113 9.131 1.00 93.19 159 LEU A CA 1
ATOM 1306 C C . LEU A 1 159 ? -6.882 16.101 8.189 1.00 93.19 159 LEU A C 1
ATOM 1308 O O . LEU A 1 159 ? -6.499 15.754 7.070 1.00 93.19 159 LEU A O 1
ATOM 1312 N N . GLU A 1 160 ? -6.699 17.330 8.663 1.00 93.12 160 GLU A N 1
ATOM 1313 C CA . GLU A 1 160 ? -6.141 18.414 7.852 1.00 93.12 160 GLU A CA 1
ATOM 1314 C C . GLU A 1 160 ? -4.698 18.125 7.409 1.00 93.12 160 GLU A C 1
ATOM 1316 O O . GLU A 1 160 ? -4.360 18.340 6.249 1.00 93.12 160 GLU A O 1
ATOM 1321 N N . ASN A 1 161 ? -3.872 17.525 8.274 1.00 91.06 161 ASN A N 1
ATOM 1322 C CA . ASN A 1 161 ? -2.512 17.099 7.915 1.00 91.06 161 ASN A CA 1
ATOM 1323 C C . ASN A 1 161 ? -2.510 16.078 6.761 1.00 91.06 161 ASN A C 1
ATOM 1325 O O . ASN A 1 161 ? -1.728 16.192 5.822 1.00 91.06 161 ASN A O 1
ATOM 1329 N N . GLN A 1 162 ? -3.424 15.105 6.793 1.00 92.38 162 GLN A N 1
ATOM 1330 C CA . GLN A 1 162 ? -3.574 14.093 5.747 1.00 92.38 162 GLN A CA 1
ATOM 1331 C C . GLN A 1 162 ? -4.083 14.702 4.434 1.00 92.38 162 GLN A C 1
ATOM 1333 O O . GLN A 1 162 ? -3.657 14.301 3.350 1.00 92.38 162 GLN A O 1
ATOM 1338 N N . LYS A 1 163 ? -4.966 15.702 4.511 1.00 92.75 163 LYS A N 1
ATOM 1339 C CA . LYS A 1 163 ? -5.422 16.461 3.343 1.00 92.75 163 LYS A CA 1
ATOM 1340 C C . LYS A 1 163 ? -4.277 17.237 2.691 1.00 92.75 163 LYS A C 1
ATOM 1342 O O . LYS A 1 163 ? -4.054 17.068 1.495 1.00 92.75 163 LYS A O 1
ATOM 1347 N N . GLN A 1 164 ? -3.524 18.004 3.475 1.00 91.12 164 GLN A N 1
ATOM 1348 C CA . GLN A 1 164 ? -2.374 18.774 2.995 1.00 91.12 164 GLN A CA 1
ATOM 1349 C C . GLN A 1 164 ? -1.308 17.877 2.364 1.00 91.12 164 GLN A C 1
ATOM 1351 O O . GLN A 1 164 ? -0.775 18.197 1.305 1.00 91.12 164 GLN A O 1
ATOM 1356 N N . LEU A 1 165 ? -1.045 16.715 2.966 1.00 89.19 165 LEU A N 1
ATOM 1357 C CA . LEU A 1 165 ? -0.089 15.746 2.440 1.00 89.19 165 LEU A CA 1
ATOM 1358 C C . LEU A 1 165 ? -0.512 15.194 1.070 1.00 89.19 165 LEU A C 1
ATOM 1360 O O . LEU A 1 165 ? 0.298 15.154 0.144 1.00 89.19 165 LEU A O 1
ATOM 1364 N N . ARG A 1 166 ? -1.793 14.840 0.895 1.00 90.12 166 ARG A N 1
ATOM 1365 C CA . ARG A 1 166 ? -2.324 14.432 -0.420 1.00 90.12 166 ARG A CA 1
ATOM 1366 C C . ARG A 1 166 ? -2.210 15.545 -1.458 1.00 90.12 166 ARG A C 1
ATOM 1368 O O . ARG A 1 166 ? -1.875 15.269 -2.607 1.00 90.12 166 ARG A O 1
ATOM 1375 N N . GLU A 1 167 ? -2.475 16.789 -1.069 1.00 89.19 167 GLU A N 1
ATOM 1376 C CA . GLU A 1 167 ? -2.336 17.947 -1.955 1.00 89.19 167 GLU A CA 1
ATOM 1377 C C . GLU A 1 167 ? -0.873 18.221 -2.335 1.00 89.19 167 GLU A C 1
ATOM 1379 O O . GLU A 1 167 ? -0.617 18.538 -3.498 1.00 89.19 167 GLU A O 1
ATOM 1384 N N . LYS A 1 168 ? 0.083 18.058 -1.402 1.00 86.12 168 LYS A N 1
ATOM 1385 C CA . LYS A 1 168 ? 1.531 18.131 -1.681 1.00 86.12 168 LYS A CA 1
ATOM 1386 C C . LYS A 1 168 ? 1.897 17.107 -2.753 1.00 86.12 168 LYS A C 1
ATOM 1388 O O . LYS A 1 168 ? 2.377 17.480 -3.818 1.00 86.12 168 LYS A O 1
ATOM 1393 N N . LEU A 1 169 ? 1.590 15.835 -2.500 1.00 81.56 169 LEU A N 1
ATOM 1394 C CA . LEU A 1 169 ? 1.963 14.716 -3.370 1.00 81.56 169 LEU A CA 1
ATOM 1395 C C . LEU A 1 169 ? 1.294 14.772 -4.750 1.00 81.56 169 LEU A C 1
ATOM 1397 O O . LEU A 1 169 ? 1.881 14.365 -5.752 1.00 81.56 169 LEU A O 1
ATOM 1401 N N . ALA A 1 170 ? 0.080 15.321 -4.843 1.00 79.31 170 ALA A N 1
ATOM 1402 C CA . ALA A 1 170 ? -0.584 15.536 -6.126 1.00 79.31 170 ALA A CA 1
ATOM 1403 C C . ALA A 1 170 ? 0.149 16.559 -7.021 1.00 79.31 170 ALA A C 1
ATOM 1405 O O . ALA A 1 170 ? 0.078 16.448 -8.251 1.00 79.31 170 ALA A O 1
ATOM 1406 N N . LYS A 1 171 ? 0.848 17.536 -6.421 1.00 75.12 171 LYS A N 1
ATOM 1407 C CA . LYS A 1 171 ? 1.521 18.650 -7.111 1.00 75.12 171 LYS A CA 1
ATOM 1408 C C . LYS A 1 171 ? 2.948 18.338 -7.580 1.00 75.12 171 LYS A C 1
ATOM 1410 O O . LYS A 1 171 ? 3.466 19.102 -8.387 1.00 75.12 171 LYS A O 1
ATOM 1415 N N . THR A 1 172 ? 3.567 17.242 -7.137 1.00 63.81 172 THR A N 1
ATOM 1416 C CA . THR A 1 172 ? 4.986 16.899 -7.391 1.00 63.81 172 THR A CA 1
ATOM 1417 C C . THR A 1 172 ? 5.276 16.382 -8.824 1.00 63.81 172 THR A C 1
ATOM 1419 O O . THR A 1 172 ? 5.892 15.334 -9.018 1.00 63.81 172 THR A O 1
ATOM 1422 N N . LEU A 1 173 ? 4.789 17.099 -9.847 1.00 54.59 173 LEU A N 1
ATOM 1423 C CA . LEU A 1 173 ? 4.908 16.796 -11.286 1.00 54.59 173 LEU A CA 1
ATOM 1424 C C . LEU A 1 173 ? 6.344 16.581 -11.787 1.00 54.59 173 LEU A C 1
ATOM 1426 O O . LEU A 1 173 ? 7.252 17.355 -11.437 1.00 54.59 173 LEU A O 1
#

Foldseek 3Di:
DDPPPPQDDDDDADDFAWKEFEQEQAKKWWFFFAPDPVGDTDTAIDGHRDMFTGTTQWIADLVRHTGGDDWDAPHYFYKYWDQDPVRDIDMDRPDPRRVVRRVVVVVVLVCCCPPPDVPPPSRPPDDCQVPPPHPSVVVSVVNCVLQVNDSPSVVSNPDPSNVVVRVVRRPRD

Radius of gyration: 16.12 Å; chains: 1; bounding box: 40×37×44 Å